Protein AF-Q7NR46-F1 (afdb_monomer_lite)

Organism: Chromobacterium violaceum (strain ATCC 12472 / DSM 30191 / JCM 1249 / CCUG 213 / NBRC 12614 / NCIMB 9131 / NCTC 9757 / MK) (NCBI:txid243365)

Radius of gyration: 16.64 Å; chains: 1; bounding box: 42×39×48 Å

Sequence (182 aa):
MNKPMTATYSPDDDRMRIYARGTLSGPLCAMLEHQGFQLLPEAMVFVSSTGWSLRQEALLLQLCGTIEDDAVWHGDLYLPYIGHMPYRDLPPGTGPWYDPRYWQVRAATLAGRQHPEEKVLQPLRLARIPLLRRQIASLPAGLEDEETGPPRGWSNQRLTLYRLKLQLSYCLRFQQEARQAA

pLDDT: mean 82.22, std 12.64, range [40.06, 96.5]

Secondary structure (DSSP, 8-state):
---SEEEEE-TTT--EEEEESSPPPHHHHHHHHHTTEEEETTTTEEEESSS--HHHHHHHHHHHS-EEEHHHHTTS---TTTTT--TTTSPTT--GGGSHHHHHHHHHHHTT---TTHHHHHHHHHHHHHHHHHHHHHSPTT----TT---TT--HHHHHHHHHHHHHHHHHHHHHHHHH--

Foldseek 3Di:
DPQQKAWEAELLQQKIKIDGPDDDDPVVVVVLVVVQWDQPPVRRMTMRVDGDALSVLQVNCVRRVAYYHPCVVVVVFDQVCVVPDPVVVPPRSDYPLQDLVSLVSVLVRVPPDPRVCCVVRLVSLQVCLVVLVVVLVPQDPPLDDDPPTDDPPDDSSNSVNSSSVSSNVSSVVSVVSVVVVD

Structure (mmCIF, N/CA/C/O backbone):
data_AF-Q7NR46-F1
#
_entry.id   AF-Q7NR46-F1
#
loop_
_atom_site.group_PDB
_atom_site.id
_atom_site.type_symbol
_atom_site.label_atom_id
_atom_site.label_alt_id
_atom_site.label_comp_id
_atom_site.label_asym_id
_atom_site.label_entity_id
_atom_site.label_seq_id
_atom_site.pdbx_PDB_ins_code
_atom_site.Cartn_x
_atom_site.Cartn_y
_atom_site.Cartn_z
_atom_site.occupancy
_atom_site.B_iso_or_equiv
_atom_site.auth_seq_id
_atom_site.auth_comp_id
_atom_site.auth_asym_id
_atom_site.auth_atom_id
_atom_site.pdbx_PDB_model_num
ATOM 1 N N . MET A 1 1 ? -24.886 -0.841 5.086 1.00 40.06 1 MET A N 1
ATOM 2 C CA . MET A 1 1 ? -24.295 -0.595 6.422 1.00 40.06 1 MET A CA 1
ATOM 3 C C . MET A 1 1 ? -23.306 0.553 6.284 1.00 40.06 1 MET A C 1
ATOM 5 O O . MET A 1 1 ? -22.389 0.424 5.486 1.00 40.06 1 MET A O 1
ATOM 9 N N . ASN A 1 2 ? -23.502 1.678 6.977 1.00 52.47 2 ASN A N 1
ATOM 10 C CA . ASN A 1 2 ? -22.496 2.747 7.016 1.00 52.47 2 ASN A CA 1
ATOM 11 C C . ASN A 1 2 ? -21.316 2.255 7.866 1.00 52.47 2 ASN A C 1
ATOM 13 O O . ASN A 1 2 ? -21.484 2.075 9.070 1.00 52.47 2 ASN A O 1
ATOM 17 N N . LYS A 1 3 ? -20.151 2.000 7.258 1.00 62.06 3 LYS A N 1
ATOM 18 C CA . LYS A 1 3 ? -18.943 1.655 8.019 1.00 62.06 3 LYS A CA 1
ATOM 19 C C . LYS A 1 3 ? -18.482 2.890 8.820 1.00 62.06 3 LYS A C 1
ATOM 21 O O . LYS A 1 3 ? -18.402 3.972 8.236 1.00 62.06 3 LYS A O 1
ATOM 26 N N . PRO A 1 4 ? -18.202 2.765 10.132 1.00 81.62 4 PRO A N 1
ATOM 27 C CA . PRO A 1 4 ? -17.771 3.891 10.971 1.00 81.62 4 PRO A CA 1
ATOM 28 C C . PRO A 1 4 ? -16.368 4.397 10.606 1.00 81.62 4 PRO A C 1
ATOM 30 O O . PRO A 1 4 ? -16.053 5.567 10.816 1.00 81.62 4 PRO A O 1
ATOM 33 N N . MET A 1 5 ? -15.544 3.524 10.023 1.00 89.38 5 MET A N 1
ATOM 34 C CA . MET A 1 5 ? -14.209 3.823 9.521 1.00 89.38 5 MET A CA 1
ATOM 35 C C . MET A 1 5 ? -14.024 3.194 8.145 1.00 89.38 5 MET A C 1
ATOM 37 O O . MET A 1 5 ? -14.600 2.144 7.854 1.00 89.38 5 MET A O 1
ATOM 41 N N . THR A 1 6 ? -13.223 3.840 7.308 1.00 90.69 6 THR A N 1
ATOM 42 C CA . THR A 1 6 ? -12.808 3.323 6.005 1.00 90.69 6 THR A CA 1
ATOM 43 C C . THR A 1 6 ? -11.293 3.335 5.935 1.00 90.69 6 THR A C 1
ATOM 45 O O . THR A 1 6 ? -10.673 4.355 6.222 1.00 90.69 6 THR A O 1
ATOM 48 N N . ALA A 1 7 ? -10.706 2.203 5.568 1.00 92.00 7 ALA A N 1
ATOM 49 C CA . ALA A 1 7 ? -9.281 2.093 5.323 1.00 92.00 7 ALA A CA 1
ATOM 50 C C . ALA A 1 7 ? -9.008 2.155 3.820 1.00 92.00 7 ALA A C 1
ATOM 52 O O . ALA A 1 7 ? -9.684 1.473 3.046 1.00 92.00 7 ALA A O 1
ATOM 53 N N . THR A 1 8 ? -7.985 2.904 3.418 1.00 92.25 8 THR A N 1
ATOM 54 C CA . THR A 1 8 ? -7.491 2.923 2.038 1.00 92.25 8 THR A CA 1
ATOM 55 C C . THR A 1 8 ? -5.988 2.679 1.985 1.00 92.25 8 THR A C 1
ATOM 57 O O . THR A 1 8 ? -5.268 2.798 2.981 1.00 92.25 8 THR A O 1
ATOM 60 N N . TYR A 1 9 ? -5.501 2.323 0.805 1.00 92.25 9 TYR A N 1
ATOM 61 C CA . TYR A 1 9 ? -4.087 2.241 0.485 1.00 92.25 9 TYR A CA 1
ATOM 62 C C . TYR A 1 9 ? -3.838 2.914 -0.861 1.00 92.25 9 TYR A C 1
ATOM 64 O O . TYR A 1 9 ? -4.568 2.672 -1.824 1.00 92.25 9 TYR A O 1
ATOM 72 N N . SER A 1 10 ? -2.792 3.739 -0.932 1.00 90.12 10 SER A N 1
ATOM 73 C CA . SER A 1 10 ? -2.361 4.370 -2.177 1.00 90.12 10 SER A CA 1
ATOM 74 C C . SER A 1 10 ? -1.088 3.702 -2.706 1.00 90.12 10 SER A C 1
ATOM 76 O O . SER A 1 10 ? -0.016 3.804 -2.100 1.00 90.12 10 SER A O 1
ATOM 78 N N . PRO A 1 11 ? -1.164 3.031 -3.869 1.00 89.19 11 PRO A N 1
ATOM 79 C CA . PRO A 1 11 ? 0.005 2.476 -4.537 1.00 89.19 11 PRO A CA 1
ATOM 80 C C . PRO A 1 11 ? 1.066 3.486 -4.929 1.00 89.19 11 PRO A C 1
ATOM 82 O O . PRO A 1 11 ? 2.216 3.084 -5.106 1.00 89.19 11 PRO A O 1
ATOM 85 N N . ASP A 1 12 ? 0.687 4.752 -5.096 1.00 86.75 12 ASP A N 1
ATOM 86 C CA . ASP A 1 12 ? 1.568 5.792 -5.608 1.00 86.75 12 ASP A CA 1
ATOM 87 C C . ASP A 1 12 ? 2.541 6.265 -4.519 1.00 86.75 12 ASP A C 1
ATOM 89 O O . ASP A 1 12 ? 3.754 6.268 -4.749 1.00 86.75 12 ASP A O 1
ATOM 93 N N . ASP A 1 13 ? 2.052 6.532 -3.305 1.00 87.00 13 ASP A N 1
ATOM 94 C CA . ASP A 1 13 ? 2.881 6.983 -2.176 1.00 87.00 13 ASP A CA 1
ATOM 95 C C . ASP A 1 13 ? 3.213 5.900 -1.136 1.00 87.00 13 ASP A C 1
ATOM 97 O O . ASP A 1 13 ? 3.970 6.154 -0.200 1.00 87.00 13 ASP A O 1
ATOM 101 N N . ASP A 1 14 ? 2.713 4.681 -1.341 1.00 91.25 14 ASP A N 1
ATOM 102 C CA . ASP A 1 14 ? 2.885 3.526 -0.460 1.00 91.25 14 ASP A CA 1
ATOM 103 C C . ASP A 1 14 ? 2.200 3.609 0.900 1.00 91.25 14 ASP A C 1
ATOM 105 O O . ASP A 1 14 ? 2.530 2.815 1.783 1.00 91.25 14 ASP A O 1
ATOM 109 N N . ARG A 1 15 ? 1.286 4.554 1.110 1.00 92.81 15 ARG A N 1
ATOM 110 C CA . ARG A 1 15 ? 0.724 4.800 2.438 1.00 92.81 15 ARG A CA 1
ATOM 111 C C . ARG A 1 15 ? -0.667 4.226 2.594 1.00 92.81 15 ARG A C 1
ATOM 113 O O . ARG A 1 15 ? -1.490 4.242 1.677 1.00 92.81 15 ARG A O 1
ATOM 120 N N . MET A 1 16 ? -0.925 3.746 3.804 1.00 94.25 16 MET A N 1
ATOM 121 C CA . MET A 1 16 ? -2.255 3.356 4.247 1.00 94.25 16 MET A CA 1
ATOM 122 C C . MET A 1 16 ? -2.906 4.496 5.018 1.00 94.25 16 MET A C 1
ATOM 124 O O . MET A 1 16 ? -2.225 5.233 5.734 1.00 94.25 16 MET A O 1
ATOM 128 N N . ARG A 1 17 ? -4.221 4.634 4.877 1.00 94.69 17 ARG A N 1
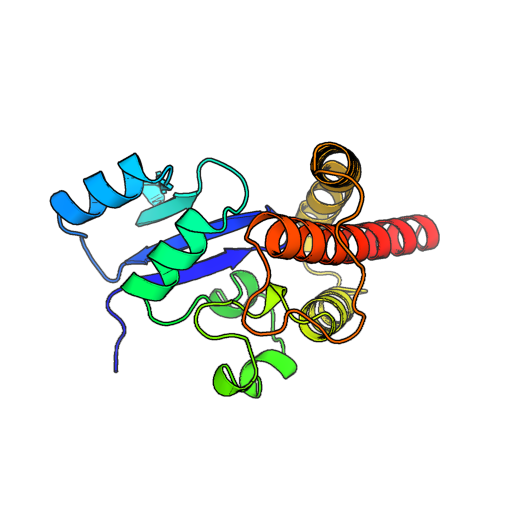ATOM 129 C CA . ARG A 1 17 ? -5.000 5.712 5.482 1.00 94.69 17 ARG A CA 1
ATOM 130 C C . ARG A 1 17 ? -6.237 5.159 6.171 1.00 94.69 17 ARG A C 1
ATOM 132 O O . ARG A 1 17 ? -6.776 4.140 5.746 1.00 94.69 17 ARG A O 1
ATOM 139 N N . ILE A 1 18 ? -6.688 5.839 7.220 1.00 94.19 18 ILE A N 1
ATOM 140 C CA . ILE A 1 18 ? -7.948 5.558 7.909 1.00 94.19 18 ILE A CA 1
ATOM 141 C C . ILE A 1 18 ? -8.758 6.841 7.992 1.00 94.19 18 ILE A C 1
ATOM 143 O O . ILE A 1 18 ? -8.363 7.799 8.660 1.00 94.19 18 ILE A O 1
ATOM 147 N N . TYR A 1 19 ? -9.917 6.812 7.351 1.00 91.38 19 TYR A N 1
ATOM 148 C CA . TYR A 1 19 ? -10.932 7.848 7.397 1.00 91.38 19 TYR A CA 1
ATOM 149 C C . TYR A 1 19 ? -11.997 7.465 8.418 1.00 91.38 19 TYR A C 1
ATOM 151 O O . TYR A 1 19 ? -12.552 6.366 8.365 1.00 91.38 19 TYR A O 1
ATOM 159 N N . ALA A 1 20 ? -12.307 8.372 9.338 1.00 85.44 20 ALA A N 1
ATOM 160 C CA . ALA A 1 20 ? -13.343 8.178 10.343 1.00 85.44 20 ALA A CA 1
ATOM 161 C C . ALA A 1 20 ? -14.574 9.027 10.020 1.00 85.44 20 ALA A C 1
ATOM 163 O O . ALA A 1 20 ? -14.460 10.212 9.706 1.00 85.44 20 ALA A O 1
ATOM 164 N N . ARG A 1 21 ? -15.775 8.451 10.142 1.00 77.44 21 ARG A N 1
ATOM 165 C CA . ARG A 1 21 ? -17.010 9.244 10.143 1.00 77.44 21 ARG A CA 1
ATOM 166 C C . ARG A 1 21 ? -17.248 9.781 11.552 1.00 77.44 21 ARG A C 1
ATOM 168 O O . ARG A 1 21 ? -17.961 9.170 12.342 1.00 77.44 21 ARG A O 1
ATOM 175 N N . GLY A 1 22 ? -16.631 10.922 11.848 1.00 77.62 22 GLY A N 1
ATOM 176 C CA . GLY A 1 22 ? -16.707 11.597 13.145 1.00 77.62 22 GLY A CA 1
ATOM 177 C C . GLY A 1 22 ? -15.463 11.391 14.012 1.00 77.62 22 GLY A C 1
ATOM 178 O O . GLY A 1 22 ? -14.435 10.897 13.555 1.00 77.62 22 GLY A O 1
ATOM 179 N N . THR A 1 23 ? -15.549 11.812 15.272 1.00 81.06 23 THR A N 1
ATOM 180 C CA . THR A 1 23 ? -14.426 11.771 16.215 1.00 81.06 23 THR A CA 1
ATOM 181 C C . THR A 1 23 ? -14.137 10.338 16.663 1.00 81.06 23 THR A C 1
ATOM 183 O O . THR A 1 23 ? -15.011 9.662 17.206 1.00 81.06 23 THR A O 1
ATOM 186 N N . LEU A 1 24 ? -12.898 9.880 16.467 1.00 84.06 24 LEU 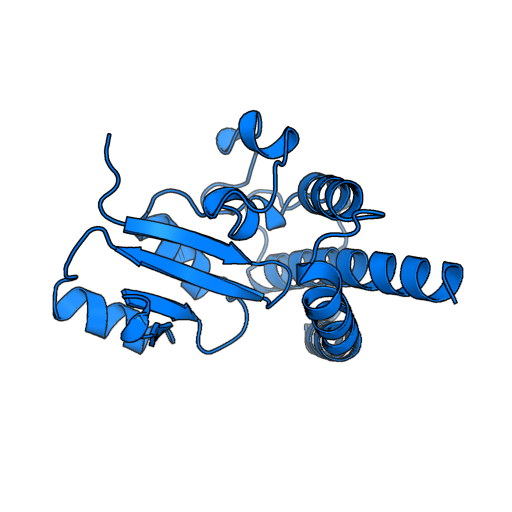A N 1
ATOM 187 C CA . LEU A 1 24 ? -12.429 8.616 17.033 1.00 84.06 24 LEU A CA 1
ATOM 188 C C . LEU A 1 24 ? -12.227 8.741 18.546 1.00 84.06 24 LEU A C 1
ATOM 190 O O . LEU A 1 24 ? -11.896 9.808 19.064 1.00 84.06 24 LEU A O 1
ATOM 194 N N . SER A 1 25 ? -12.413 7.636 19.267 1.00 88.62 25 SER A N 1
ATOM 195 C CA . SER A 1 25 ? -12.153 7.611 20.705 1.00 88.62 25 SER A CA 1
ATOM 196 C C . SER A 1 25 ? -10.655 7.777 20.989 1.00 88.62 25 SER A C 1
ATOM 198 O O . SER A 1 25 ? -9.813 7.272 20.247 1.00 88.62 25 SER A O 1
ATOM 200 N N . GLY A 1 26 ? -10.313 8.435 22.102 1.00 90.25 26 GLY A N 1
ATOM 201 C CA . GLY A 1 26 ? -8.919 8.601 22.537 1.00 90.25 26 GLY A CA 1
ATOM 202 C C . GLY A 1 26 ? -8.110 7.290 22.566 1.00 90.25 26 GLY A C 1
ATOM 203 O O . GLY A 1 26 ? -7.002 7.270 22.030 1.00 90.25 26 GLY A O 1
ATOM 204 N N . PRO A 1 27 ? -8.654 6.171 23.094 1.00 93.56 27 PRO A N 1
ATOM 205 C CA . PRO A 1 27 ? -7.977 4.873 23.051 1.00 93.56 27 PRO A CA 1
ATOM 206 C C . PRO A 1 27 ? -7.674 4.365 21.635 1.00 93.56 27 PRO A C 1
ATOM 208 O O . PRO A 1 27 ? -6.619 3.776 21.406 1.00 93.56 27 PRO A O 1
ATOM 211 N N . LEU A 1 28 ? -8.575 4.597 20.675 1.00 91.38 28 LEU A N 1
ATOM 212 C CA . LEU A 1 28 ? -8.365 4.200 19.286 1.00 91.38 28 LEU A CA 1
ATOM 213 C C . LEU A 1 28 ? -7.288 5.068 18.623 1.00 91.38 28 LEU A C 1
ATOM 215 O O . LEU A 1 28 ? -6.403 4.519 17.973 1.00 91.38 28 LEU A O 1
ATOM 219 N N . CYS A 1 29 ? -7.296 6.386 18.847 1.00 92.06 29 CYS A N 1
ATOM 220 C CA . CYS A 1 29 ? -6.234 7.280 18.369 1.00 92.06 29 CYS A CA 1
ATOM 221 C C . CYS A 1 29 ? -4.855 6.851 18.892 1.00 92.06 29 CYS A C 1
ATOM 223 O O . CYS A 1 29 ? -3.938 6.650 18.100 1.00 92.06 29 CYS A O 1
ATOM 225 N N . ALA A 1 30 ? -4.732 6.609 20.202 1.00 93.88 30 ALA A N 1
ATOM 226 C CA . ALA A 1 30 ? -3.477 6.171 20.816 1.00 93.88 30 ALA A CA 1
ATOM 227 C C . ALA A 1 30 ? -2.989 4.823 20.256 1.00 93.88 30 ALA A C 1
ATOM 229 O O . ALA A 1 30 ? -1.793 4.625 20.040 1.00 93.88 30 ALA A O 1
ATOM 230 N N . MET A 1 31 ? -3.910 3.891 19.976 1.00 94.44 31 MET A N 1
ATOM 231 C CA . MET A 1 31 ? -3.562 2.628 19.323 1.00 94.44 31 MET A CA 1
ATOM 232 C C . MET A 1 31 ? -3.017 2.858 17.909 1.00 94.44 31 MET A C 1
ATOM 234 O O . MET A 1 31 ? -2.018 2.241 17.548 1.00 94.44 31 MET A O 1
ATOM 238 N N . LEU A 1 32 ? -3.655 3.717 17.110 1.00 94.31 32 LEU A N 1
ATOM 239 C CA . LEU A 1 32 ? -3.202 4.028 15.753 1.00 94.31 32 LEU A CA 1
ATOM 240 C C . LEU A 1 32 ? -1.812 4.673 15.767 1.00 94.31 32 LEU A C 1
ATOM 242 O O . LEU A 1 32 ? -0.923 4.230 15.039 1.00 94.31 32 LEU A O 1
ATOM 246 N N . GLU A 1 33 ? -1.588 5.636 16.656 1.00 94.06 33 GLU A N 1
ATOM 247 C CA . GLU A 1 33 ? -0.289 6.292 16.840 1.00 94.06 33 GLU A CA 1
ATOM 248 C C . GLU A 1 33 ? 0.811 5.302 17.228 1.00 94.06 33 GLU A C 1
ATOM 250 O O . GLU A 1 33 ? 1.866 5.252 16.593 1.00 94.06 33 GLU A O 1
ATOM 255 N N . HIS A 1 34 ? 0.538 4.422 18.192 1.00 94.69 34 HIS A N 1
ATOM 256 C CA . HIS A 1 34 ? 1.472 3.368 18.594 1.00 94.69 34 HIS A CA 1
ATOM 257 C C . HIS A 1 34 ? 1.793 2.378 17.454 1.00 94.69 34 HIS A C 1
ATOM 259 O O . HIS A 1 34 ? 2.824 1.706 17.461 1.00 94.69 34 HIS A O 1
ATOM 265 N N . GLN A 1 35 ? 0.914 2.266 16.458 1.00 94.31 35 GLN A N 1
ATOM 266 C CA . GLN A 1 35 ? 1.098 1.419 15.275 1.00 94.31 35 GLN A CA 1
ATOM 267 C C . GLN A 1 35 ? 1.764 2.176 14.114 1.00 94.31 35 GLN A C 1
ATOM 269 O O . GLN A 1 35 ? 1.854 1.652 13.001 1.00 94.31 35 GLN A O 1
ATOM 274 N N . GLY A 1 36 ? 2.263 3.389 14.366 1.00 94.94 36 GLY A N 1
ATOM 275 C CA . GLY A 1 36 ? 2.973 4.202 13.386 1.00 94.94 36 GLY A CA 1
ATOM 276 C C . GLY A 1 36 ? 2.048 4.891 12.390 1.00 94.94 36 GLY A C 1
ATOM 277 O O . GLY A 1 36 ? 2.445 5.092 11.243 1.00 94.94 36 GLY A O 1
ATOM 278 N N . PHE A 1 37 ? 0.814 5.203 12.792 1.00 95.56 37 PHE A N 1
ATOM 279 C CA . PHE A 1 37 ? -0.031 6.147 12.070 1.00 95.56 37 PHE A CA 1
ATOM 280 C C . PHE A 1 37 ? 0.110 7.546 12.667 1.00 95.56 37 PHE A C 1
ATOM 282 O O . PHE A 1 37 ? 0.219 7.718 13.873 1.00 95.56 37 PHE A O 1
ATOM 289 N N . GLN A 1 38 ? 0.053 8.556 11.815 1.00 94.62 38 GLN A N 1
ATOM 290 C CA . GLN A 1 38 ? 0.038 9.957 12.194 1.00 94.62 38 GLN A CA 1
ATOM 291 C C . GLN A 1 38 ? -1.312 10.559 11.819 1.00 94.62 38 GLN A C 1
ATOM 293 O O . GLN A 1 38 ? -1.770 10.395 10.687 1.00 94.62 38 GLN A O 1
ATOM 298 N N . LEU A 1 39 ? -1.934 11.271 12.757 1.00 91.81 39 LEU A N 1
ATOM 299 C CA . LEU A 1 39 ? -3.107 12.084 12.466 1.00 91.81 39 LEU A CA 1
ATOM 300 C C . LEU A 1 39 ? -2.696 13.288 11.610 1.00 91.81 39 LEU A C 1
ATOM 302 O O . LEU A 1 39 ? -1.775 14.019 11.971 1.00 91.81 39 LEU A O 1
ATOM 306 N N . LEU A 1 40 ? -3.408 13.501 10.508 1.00 90.38 40 LEU A N 1
ATOM 307 C CA . LEU A 1 40 ? -3.436 14.756 9.764 1.00 90.38 40 LEU A CA 1
ATOM 308 C C . LEU A 1 40 ? -4.699 15.516 10.193 1.00 90.38 40 LEU A C 1
ATOM 310 O O . LEU A 1 40 ? -5.789 15.166 9.726 1.00 90.38 40 LEU A O 1
ATOM 314 N N . PRO A 1 41 ? -4.596 16.493 11.116 1.00 82.88 41 PRO A N 1
ATOM 315 C CA . PRO A 1 41 ? -5.762 17.128 11.728 1.00 82.88 41 PRO A CA 1
ATOM 316 C C . PRO A 1 41 ? -6.658 17.842 10.716 1.00 82.88 41 PRO A C 1
ATOM 318 O O . PRO A 1 41 ? -7.877 17.802 10.839 1.00 82.88 41 PRO A O 1
ATOM 321 N N . GLU A 1 42 ? -6.068 18.449 9.687 1.00 82.88 42 GLU A N 1
ATOM 322 C CA . GLU A 1 42 ? -6.783 19.229 8.674 1.00 82.88 42 GLU A CA 1
ATOM 323 C C . GLU A 1 42 ? -7.701 18.353 7.816 1.00 82.88 42 GLU A C 1
ATOM 325 O O . GLU A 1 42 ? -8.761 18.794 7.379 1.00 82.88 42 GLU A O 1
ATOM 330 N N . ALA A 1 43 ? -7.298 17.101 7.592 1.00 81.25 43 ALA A N 1
ATOM 331 C CA . ALA A 1 43 ? -8.030 16.126 6.791 1.00 81.25 43 ALA A CA 1
ATOM 332 C C . ALA A 1 43 ? -8.752 15.069 7.645 1.00 81.25 43 ALA A C 1
ATOM 334 O O . ALA A 1 43 ? -9.436 14.206 7.096 1.00 81.25 43 ALA A O 1
ATOM 335 N N . MET A 1 44 ? -8.603 15.124 8.976 1.00 84.25 44 MET A N 1
ATOM 336 C CA . MET A 1 44 ? -9.169 14.163 9.931 1.00 84.25 44 MET A CA 1
ATOM 337 C C . MET A 1 44 ? -8.900 12.700 9.539 1.00 84.25 44 MET A C 1
ATOM 339 O O . MET A 1 44 ? -9.765 11.828 9.651 1.00 84.25 44 MET A O 1
ATOM 343 N N . VAL A 1 45 ? -7.681 12.435 9.067 1.00 91.44 45 VAL A N 1
ATOM 344 C CA . VAL A 1 45 ? -7.252 11.130 8.550 1.00 91.44 45 VAL A CA 1
ATOM 345 C C . VAL A 1 45 ? -5.994 10.672 9.272 1.00 91.44 45 VAL A C 1
ATOM 347 O O . VAL A 1 45 ? -5.066 11.450 9.487 1.00 91.44 45 VAL A O 1
ATOM 350 N N . PHE A 1 46 ? -5.946 9.395 9.637 1.00 95.12 46 PHE A N 1
ATOM 351 C CA . PHE A 1 46 ? -4.714 8.766 10.106 1.00 95.12 46 PHE A CA 1
ATOM 352 C C . PHE A 1 46 ? -3.973 8.180 8.916 1.00 95.12 46 PHE A C 1
ATOM 354 O O . PHE A 1 46 ? -4.557 7.423 8.149 1.00 95.12 46 PHE A O 1
ATOM 361 N N . VAL A 1 47 ? -2.692 8.497 8.771 1.00 95.38 47 VAL A N 1
ATOM 362 C CA . VAL A 1 47 ? -1.856 8.045 7.653 1.00 95.38 47 VAL A CA 1
ATOM 363 C C . VAL A 1 47 ? -0.648 7.305 8.195 1.00 95.38 47 VAL A C 1
ATOM 365 O O . VAL A 1 47 ? -0.047 7.750 9.167 1.00 95.38 47 VAL A O 1
ATOM 368 N N . SER A 1 48 ? -0.265 6.185 7.585 1.00 96.06 48 SER A N 1
ATOM 369 C CA . SER A 1 48 ? 0.964 5.493 7.970 1.00 96.06 48 SER A CA 1
ATOM 370 C C . SER A 1 48 ? 2.166 6.441 7.835 1.00 96.06 48 SER A C 1
ATOM 372 O O . SER A 1 48 ? 2.395 7.041 6.782 1.00 96.06 48 SER A O 1
ATOM 374 N N . SER A 1 49 ? 2.939 6.598 8.911 1.00 90.06 49 SER A N 1
ATOM 375 C CA . SER A 1 49 ? 4.127 7.463 8.940 1.00 90.06 49 SER A CA 1
ATOM 376 C C . SER A 1 49 ? 5.231 6.944 8.020 1.00 90.06 49 SER A C 1
ATOM 378 O O . SER A 1 49 ? 6.030 7.713 7.487 1.00 90.06 49 SER A O 1
ATOM 380 N N . THR A 1 50 ? 5.260 5.629 7.812 1.00 86.88 50 THR A N 1
ATOM 381 C CA . THR A 1 50 ? 6.131 4.950 6.854 1.00 86.88 50 THR A CA 1
ATOM 382 C C . THR A 1 50 ? 5.325 4.423 5.672 1.00 86.88 50 THR A C 1
ATOM 384 O O . THR A 1 50 ? 4.091 4.462 5.670 1.00 86.88 50 THR A O 1
ATOM 387 N N . GLY A 1 51 ? 6.032 3.897 4.668 1.00 86.62 51 GLY A N 1
ATOM 388 C CA . GLY A 1 51 ? 5.405 3.042 3.666 1.00 86.62 51 GLY A CA 1
ATOM 389 C C . GLY A 1 51 ? 4.710 1.842 4.314 1.00 86.62 51 GLY A C 1
ATOM 390 O O . GLY A 1 51 ? 4.810 1.607 5.524 1.00 86.62 51 GLY A O 1
ATOM 391 N N . TRP A 1 52 ? 3.996 1.096 3.491 1.00 89.62 52 TRP A N 1
ATOM 392 C CA . TRP A 1 52 ? 3.142 -0.002 3.910 1.00 89.62 52 TRP A CA 1
ATOM 393 C C . TRP A 1 52 ? 3.880 -1.037 4.762 1.00 89.62 52 TRP A C 1
ATOM 395 O O . TRP A 1 52 ? 5.057 -1.340 4.551 1.00 89.62 52 TRP A O 1
ATOM 405 N N . SER A 1 53 ? 3.153 -1.635 5.704 1.00 88.12 53 SER A N 1
ATOM 406 C CA . SER A 1 53 ? 3.630 -2.773 6.477 1.00 88.12 53 SER A CA 1
ATOM 407 C C . SER A 1 53 ? 2.521 -3.793 6.695 1.00 88.12 53 SER A C 1
ATOM 409 O O . SER A 1 53 ? 1.363 -3.443 6.917 1.00 88.12 53 SER A O 1
ATOM 411 N N . LEU A 1 54 ? 2.898 -5.069 6.719 1.00 86.75 54 LEU A N 1
ATOM 412 C CA . LEU A 1 54 ? 1.967 -6.176 6.936 1.00 86.75 54 LEU A CA 1
ATOM 413 C C . LEU A 1 54 ? 1.246 -6.080 8.294 1.00 86.75 54 LEU A C 1
ATOM 415 O O . LEU A 1 54 ? 0.078 -6.432 8.419 1.00 86.75 54 LEU A O 1
ATOM 419 N N . ARG A 1 55 ? 1.923 -5.537 9.316 1.00 88.06 55 ARG A N 1
ATOM 420 C CA . ARG A 1 55 ? 1.339 -5.293 10.644 1.00 88.06 55 ARG A CA 1
ATOM 421 C C . ARG A 1 55 ? 0.226 -4.246 10.598 1.00 88.06 55 ARG A C 1
ATOM 423 O O . ARG A 1 55 ? -0.824 -4.451 11.201 1.00 88.06 55 ARG A O 1
ATOM 430 N N . GLN A 1 56 ? 0.460 -3.133 9.906 1.00 91.75 56 GLN A N 1
ATOM 431 C CA . GLN A 1 56 ? -0.548 -2.087 9.750 1.00 91.75 56 GLN A CA 1
ATOM 432 C C . GLN A 1 56 ? -1.707 -2.579 8.880 1.00 91.75 56 GLN A C 1
ATOM 434 O O . GLN A 1 56 ? -2.853 -2.359 9.248 1.00 91.75 56 GLN A O 1
ATOM 439 N N . GLU A 1 57 ? -1.440 -3.313 7.796 1.00 90.06 57 GLU A N 1
ATOM 440 C CA . GLU A 1 57 ? -2.491 -3.906 6.963 1.00 90.06 57 GLU A CA 1
ATOM 441 C C . GLU A 1 57 ? -3.411 -4.823 7.782 1.00 90.06 57 GLU A C 1
ATOM 443 O O . GLU A 1 57 ? -4.631 -4.657 7.756 1.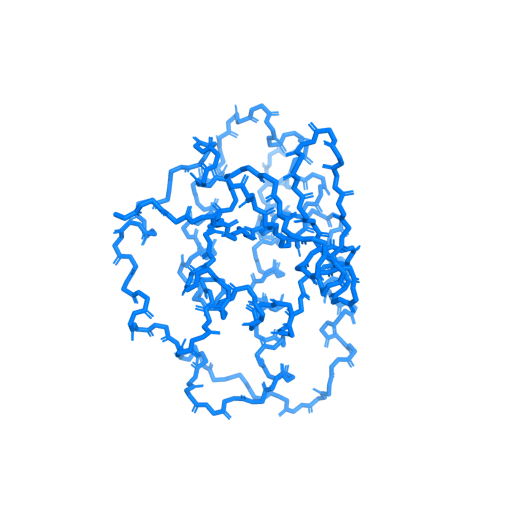00 90.06 57 GLU A O 1
ATOM 448 N N . ALA A 1 58 ? -2.834 -5.738 8.568 1.00 88.12 58 ALA A N 1
ATOM 449 C CA . ALA A 1 58 ? -3.595 -6.638 9.431 1.00 88.12 58 ALA A CA 1
ATOM 450 C C . ALA A 1 58 ? -4.485 -5.872 10.425 1.00 88.12 58 ALA A C 1
ATOM 452 O O . ALA A 1 58 ? -5.653 -6.218 10.604 1.00 88.12 58 ALA A O 1
ATOM 453 N N . LEU A 1 59 ? -3.963 -4.796 11.026 1.00 90.69 59 LEU A N 1
ATOM 454 C CA . LEU A 1 59 ? -4.739 -3.921 11.904 1.00 90.69 59 LEU A CA 1
ATOM 455 C C . LEU A 1 59 ? -5.913 -3.267 11.162 1.00 90.69 59 LEU A C 1
ATOM 457 O O . LEU A 1 59 ? -7.032 -3.262 11.672 1.00 90.69 59 LEU A O 1
ATOM 461 N N . LEU A 1 60 ? -5.683 -2.720 9.966 1.00 90.81 60 LEU A N 1
ATOM 462 C CA . LEU A 1 60 ? -6.739 -2.057 9.197 1.00 90.81 60 LEU A CA 1
ATOM 463 C C . LEU A 1 60 ? -7.832 -3.027 8.772 1.00 90.81 60 LEU A C 1
ATOM 465 O O . LEU A 1 60 ? -9.011 -2.689 8.844 1.00 90.81 60 LEU A O 1
ATOM 469 N N . LEU A 1 61 ? -7.458 -4.243 8.386 1.00 87.06 61 LEU A N 1
ATOM 470 C CA . LEU A 1 61 ? -8.412 -5.296 8.060 1.00 87.06 61 LEU A CA 1
ATOM 471 C C . LEU A 1 61 ? -9.213 -5.732 9.285 1.00 87.06 61 LEU A C 1
ATOM 473 O O . LEU A 1 61 ? -10.422 -5.912 9.175 1.00 87.06 61 LEU A O 1
ATOM 477 N N . GLN A 1 62 ? -8.586 -5.822 10.460 1.00 88.00 62 GLN A N 1
ATOM 478 C CA . GLN A 1 62 ? -9.304 -6.087 11.706 1.00 88.00 62 GLN A CA 1
ATOM 479 C C . GLN A 1 62 ? -10.314 -4.972 12.036 1.00 88.00 62 GLN A C 1
ATOM 481 O O . GLN A 1 62 ? -11.418 -5.264 12.490 1.00 88.00 62 GLN A O 1
ATOM 486 N N . LEU A 1 63 ? -9.954 -3.704 11.810 1.00 89.12 63 LEU A N 1
ATOM 487 C CA . LEU A 1 63 ? -10.802 -2.553 12.143 1.00 89.12 63 LEU A CA 1
ATOM 488 C C . LEU A 1 63 ? -11.910 -2.280 11.115 1.00 89.12 63 LEU A C 1
ATOM 490 O O . LEU A 1 63 ? -13.015 -1.894 11.495 1.00 89.12 63 LEU A O 1
ATOM 494 N N . CYS A 1 64 ? -11.620 -2.442 9.824 1.00 87.69 64 CYS A N 1
ATOM 495 C CA . CYS A 1 64 ? -12.481 -1.989 8.723 1.00 87.69 64 CYS A CA 1
ATOM 496 C C . CYS A 1 64 ? -13.053 -3.139 7.876 1.00 87.69 64 CYS A C 1
ATOM 498 O O . CYS A 1 64 ? -13.934 -2.916 7.038 1.00 87.69 64 CYS A O 1
ATOM 500 N N . GLY A 1 65 ? -12.548 -4.364 8.053 1.00 84.06 65 GLY A N 1
ATOM 501 C CA . GLY A 1 65 ? -12.909 -5.563 7.289 1.00 84.06 65 GLY A CA 1
ATOM 502 C C . GLY A 1 65 ? -12.340 -5.604 5.868 1.00 84.06 65 GLY A C 1
ATOM 503 O O . GLY A 1 65 ? -12.088 -6.679 5.334 1.00 84.06 65 GLY A O 1
ATOM 504 N N . THR A 1 66 ? -12.119 -4.444 5.255 1.00 84.94 66 THR A N 1
ATOM 505 C CA . THR A 1 66 ? -11.531 -4.282 3.924 1.00 84.94 66 THR A CA 1
ATOM 506 C C . THR A 1 66 ? -10.626 -3.061 3.911 1.00 84.94 66 THR A C 1
ATOM 508 O O . THR A 1 66 ? -10.803 -2.141 4.711 1.00 84.94 66 THR A O 1
ATOM 511 N N . ILE A 1 67 ? -9.699 -3.037 2.959 1.00 87.94 67 ILE A N 1
ATOM 512 C CA . ILE A 1 67 ? -8.951 -1.836 2.606 1.00 87.94 67 ILE A CA 1
ATOM 513 C C . ILE A 1 67 ? -9.173 -1.578 1.113 1.00 87.94 67 ILE A C 1
ATOM 515 O O . ILE A 1 67 ? -9.109 -2.504 0.298 1.00 87.94 67 ILE A O 1
ATOM 519 N N . GLU A 1 68 ? -9.493 -0.336 0.778 1.00 86.62 68 GLU A N 1
ATOM 520 C CA . GLU A 1 68 ? -9.854 0.103 -0.571 1.00 86.62 68 GLU A CA 1
ATOM 521 C C . GLU A 1 68 ? -8.660 0.780 -1.270 1.00 86.62 68 GLU A C 1
ATOM 523 O O . GLU A 1 68 ? -7.682 1.164 -0.625 1.00 86.62 68 GLU A O 1
ATOM 528 N N . ASP A 1 69 ? -8.701 0.903 -2.599 1.00 88.75 69 ASP A N 1
ATOM 529 C CA . ASP A 1 69 ? -7.734 1.741 -3.323 1.00 88.75 69 ASP A CA 1
ATOM 530 C C . ASP A 1 69 ? -8.081 3.210 -3.072 1.00 88.75 69 ASP A C 1
ATOM 532 O O . ASP A 1 69 ? -9.224 3.617 -3.280 1.00 88.75 69 ASP A O 1
ATOM 536 N N . ASP A 1 70 ? -7.101 3.992 -2.623 1.00 88.81 70 ASP A N 1
ATOM 537 C CA . ASP A 1 70 ? -7.300 5.391 -2.242 1.00 88.81 70 ASP A CA 1
ATOM 538 C C . ASP A 1 70 ? -7.867 6.234 -3.393 1.00 88.81 70 ASP A C 1
ATOM 540 O O . ASP A 1 70 ? -8.864 6.927 -3.214 1.00 88.81 70 ASP A O 1
ATOM 544 N N . ALA A 1 71 ? -7.320 6.096 -4.604 1.00 83.19 71 ALA A N 1
ATOM 545 C CA . ALA A 1 71 ? -7.770 6.870 -5.761 1.00 83.19 71 ALA A CA 1
ATOM 546 C C . ALA A 1 71 ? -9.182 6.462 -6.212 1.00 83.19 71 ALA A C 1
ATOM 548 O O . ALA A 1 71 ? -9.936 7.277 -6.736 1.00 83.19 71 ALA A O 1
ATOM 549 N N . VAL A 1 72 ? -9.565 5.198 -6.004 1.00 80.56 72 VAL A N 1
ATOM 550 C CA . VAL A 1 72 ? -10.940 4.751 -6.275 1.00 80.56 72 VAL A CA 1
ATOM 551 C C . VAL A 1 72 ? -11.908 5.288 -5.233 1.00 80.56 72 VAL A C 1
ATOM 553 O O . VAL A 1 72 ? -13.007 5.711 -5.586 1.00 80.56 72 VAL A O 1
ATOM 556 N N . TRP A 1 73 ? -11.501 5.300 -3.964 1.00 81.88 73 TRP A N 1
ATOM 557 C CA . TRP A 1 73 ? -12.321 5.807 -2.869 1.00 81.88 73 TRP A CA 1
ATOM 558 C C . TRP A 1 73 ? -12.636 7.302 -3.013 1.00 81.88 73 TRP A C 1
ATOM 560 O O . TRP A 1 73 ? -13.784 7.703 -2.821 1.00 81.88 73 TRP A O 1
ATOM 570 N N . HIS A 1 74 ? -11.651 8.110 -3.416 1.00 81.25 74 HIS A N 1
ATOM 571 C CA . HIS A 1 74 ? -11.845 9.540 -3.705 1.00 81.25 74 HIS A CA 1
ATOM 572 C C . HIS A 1 74 ? -12.593 9.808 -5.021 1.00 81.25 74 HIS A C 1
ATOM 574 O O . HIS A 1 74 ? -13.061 10.919 -5.248 1.00 81.25 74 HIS A O 1
ATOM 580 N N . GLY A 1 75 ? -12.762 8.792 -5.875 1.00 78.75 75 GLY A N 1
ATOM 581 C CA . GLY A 1 75 ? -13.412 8.924 -7.181 1.00 78.75 75 GLY A CA 1
ATOM 582 C C . GLY A 1 75 ? -12.495 9.431 -8.301 1.00 78.75 75 GLY A C 1
ATOM 583 O O . GLY A 1 75 ? -12.960 9.612 -9.426 1.00 78.75 75 GLY A O 1
ATOM 584 N N . ASP A 1 76 ? -11.199 9.595 -8.030 1.00 76.50 76 ASP A N 1
ATOM 585 C CA . ASP A 1 76 ? -10.178 10.015 -9.001 1.00 76.50 76 ASP A CA 1
ATOM 586 C C . ASP A 1 76 ? -9.894 8.922 -10.043 1.00 76.50 76 ASP A C 1
ATOM 588 O O . ASP A 1 76 ? -9.455 9.174 -11.173 1.00 76.50 76 ASP A O 1
ATOM 592 N N . LEU A 1 77 ? -10.168 7.668 -9.675 1.00 76.75 77 LEU A N 1
ATOM 593 C CA . LEU A 1 77 ? -9.921 6.507 -10.509 1.00 76.75 77 LEU A CA 1
ATOM 594 C C . LEU A 1 77 ? -11.115 5.557 -10.522 1.00 76.75 77 LEU A C 1
ATOM 596 O O . LEU A 1 77 ? -11.651 5.168 -9.493 1.00 76.75 77 LEU A O 1
ATOM 600 N N . TYR A 1 78 ? -11.488 5.096 -11.712 1.00 77.44 78 TYR A N 1
ATOM 601 C CA . TYR A 1 78 ? -12.436 3.999 -11.856 1.00 77.44 78 TYR A CA 1
ATOM 602 C C . TYR A 1 78 ? -11.687 2.739 -12.276 1.00 77.44 78 TYR A C 1
ATOM 604 O O . TYR A 1 78 ? -11.149 2.677 -13.380 1.00 77.44 78 TYR A O 1
ATOM 612 N N . LEU A 1 79 ? -11.663 1.735 -11.398 1.00 74.25 79 LEU A N 1
ATOM 613 C CA . LEU A 1 79 ? -11.064 0.432 -11.673 1.00 74.25 79 LEU A CA 1
ATOM 614 C C . LEU A 1 79 ? -12.180 -0.612 -11.839 1.00 74.25 79 LEU A C 1
ATOM 616 O O . LEU A 1 79 ? -12.619 -1.181 -10.837 1.00 74.25 79 LEU A O 1
ATOM 620 N N . PRO A 1 80 ? -12.633 -0.913 -13.077 1.00 63.56 80 PRO A N 1
ATOM 621 C CA . PRO A 1 80 ? -13.737 -1.855 -13.318 1.00 63.56 80 PRO A CA 1
ATOM 622 C C . PRO A 1 80 ? -13.460 -3.254 -12.749 1.00 63.56 80 PRO A C 1
ATOM 624 O O . PRO A 1 80 ? -14.376 -3.988 -12.394 1.00 63.56 80 PRO A O 1
ATOM 627 N N . TYR A 1 81 ? -12.180 -3.599 -12.601 1.00 63.16 81 TYR A N 1
ATOM 628 C CA . TYR A 1 81 ? -11.718 -4.851 -12.014 1.00 63.16 81 TYR A CA 1
ATOM 629 C C . TYR A 1 81 ? -11.936 -4.944 -10.490 1.00 63.16 81 TYR A C 1
ATOM 631 O O . TYR A 1 81 ? -12.144 -6.039 -9.979 1.00 63.16 81 TYR A O 1
ATOM 639 N N . ILE A 1 82 ? -11.949 -3.818 -9.760 1.00 61.59 82 ILE A N 1
ATOM 640 C CA . ILE A 1 82 ? -12.164 -3.810 -8.299 1.00 61.59 82 ILE A CA 1
ATOM 641 C C . ILE A 1 82 ? -13.636 -4.041 -7.951 1.00 61.59 82 ILE A C 1
ATOM 643 O O . ILE A 1 82 ? -13.928 -4.767 -7.005 1.00 61.59 82 ILE A O 1
ATOM 647 N N . GLY A 1 83 ? -14.568 -3.510 -8.752 1.00 54.38 83 GLY A N 1
ATOM 648 C CA . GLY A 1 83 ? -16.011 -3.690 -8.530 1.00 54.38 83 GLY A CA 1
ATOM 649 C C . GLY A 1 83 ? -16.486 -5.147 -8.613 1.00 54.38 83 GLY A C 1
ATOM 650 O O . GLY A 1 83 ? -17.526 -5.491 -8.057 1.00 54.38 83 GLY A O 1
ATOM 651 N N . HIS A 1 84 ? -15.703 -6.011 -9.263 1.00 52.25 84 HIS A N 1
ATOM 652 C CA . HIS A 1 84 ? -15.966 -7.443 -9.381 1.00 52.25 84 HIS A CA 1
ATOM 653 C C . HIS A 1 84 ? -14.949 -8.305 -8.643 1.00 52.25 84 HIS A C 1
ATOM 655 O O . HIS A 1 84 ? -15.036 -9.525 -8.757 1.00 52.25 84 HIS A O 1
ATOM 661 N N . MET A 1 85 ? -13.999 -7.713 -7.908 1.00 58.72 85 MET A N 1
ATOM 662 C CA . MET A 1 85 ? -12.960 -8.482 -7.238 1.00 58.72 85 MET A CA 1
ATOM 663 C C . MET A 1 85 ? -13.591 -9.241 -6.069 1.00 58.72 85 MET A C 1
ATOM 665 O O . MET A 1 85 ? -14.044 -8.639 -5.089 1.00 58.72 85 MET A O 1
ATOM 669 N N . PRO A 1 86 ? -13.659 -10.572 -6.142 1.00 52.84 86 PRO A N 1
ATOM 670 C CA . PRO A 1 86 ? -14.175 -11.338 -5.038 1.00 52.84 86 PRO A CA 1
ATOM 671 C C . PRO A 1 86 ? -13.060 -11.366 -3.985 1.00 52.84 86 PRO A C 1
ATOM 673 O O . PRO A 1 86 ? -12.142 -12.169 -4.083 1.00 52.84 86 PRO A O 1
ATOM 676 N N . TYR A 1 87 ? -13.127 -10.508 -2.957 1.00 56.09 87 TYR A N 1
ATOM 677 C CA . TYR A 1 87 ? -12.217 -10.561 -1.793 1.00 56.09 87 TYR A CA 1
ATOM 678 C C . TYR A 1 87 ? -12.095 -11.986 -1.200 1.00 56.09 87 TYR A C 1
ATOM 680 O O . TYR A 1 87 ? -11.119 -12.292 -0.527 1.00 56.09 87 TYR A O 1
ATOM 688 N N . ARG A 1 88 ? -13.069 -12.869 -1.480 1.00 50.97 88 ARG A N 1
ATOM 689 C CA . ARG A 1 88 ? -13.055 -14.309 -1.164 1.00 50.97 88 ARG A CA 1
ATOM 690 C C . ARG A 1 88 ? -11.961 -15.127 -1.878 1.00 50.97 88 ARG A C 1
ATOM 692 O O . ARG A 1 88 ? -11.613 -16.186 -1.364 1.00 50.97 88 ARG A O 1
ATOM 699 N N . ASP A 1 89 ? -11.457 -14.668 -3.026 1.00 54.03 89 ASP A N 1
ATOM 700 C CA . ASP A 1 89 ? -10.428 -15.357 -3.820 1.00 54.03 89 ASP A CA 1
ATOM 701 C C . ASP A 1 89 ? -9.016 -14.841 -3.475 1.00 54.03 89 ASP A C 1
ATOM 703 O O . ASP A 1 89 ? -8.020 -15.469 -3.831 1.00 54.03 89 ASP A O 1
ATOM 707 N N . LEU A 1 90 ? -8.920 -13.719 -2.748 1.00 59.09 90 LEU A N 1
ATOM 708 C CA . LEU A 1 90 ? -7.680 -13.280 -2.113 1.00 59.09 90 LEU A CA 1
ATOM 709 C C . LEU A 1 90 ? -7.437 -14.100 -0.835 1.00 59.09 90 LEU A C 1
ATOM 711 O O . LEU A 1 90 ? -8.394 -14.554 -0.195 1.00 59.09 90 LEU A O 1
ATOM 715 N N . PRO A 1 91 ? -6.175 -14.296 -0.410 1.00 56.47 91 PRO A N 1
ATOM 716 C CA . PRO A 1 91 ? -5.903 -14.865 0.900 1.00 56.47 91 PRO A CA 1
ATOM 717 C C . PRO A 1 91 ? -6.669 -14.108 1.993 1.00 56.47 91 PRO A C 1
ATOM 719 O O . PRO A 1 91 ? -6.729 -12.873 1.954 1.00 56.47 91 PRO A O 1
ATOM 722 N N . PRO A 1 92 ? -7.246 -14.814 2.983 1.00 54.09 92 PRO A N 1
ATOM 723 C CA . PRO A 1 92 ? -7.916 -14.162 4.098 1.00 54.09 92 PRO A CA 1
ATOM 724 C C . PRO A 1 92 ? -6.996 -13.124 4.740 1.00 54.09 92 PRO A C 1
ATOM 726 O O . PRO A 1 92 ? -5.868 -13.442 5.108 1.00 54.09 92 PRO A O 1
ATOM 729 N N . GLY A 1 93 ? -7.481 -11.890 4.866 1.00 59.12 93 GLY A N 1
ATOM 730 C CA . GLY A 1 93 ? -6.701 -10.815 5.466 1.00 59.12 93 GLY A CA 1
ATOM 731 C C . GLY A 1 93 ? -5.666 -10.171 4.534 1.00 59.12 93 GLY A C 1
ATOM 732 O O . GLY A 1 93 ? -4.647 -9.701 5.027 1.00 59.12 93 GLY A O 1
ATOM 733 N N . THR A 1 94 ? -5.910 -10.121 3.220 1.00 66.62 94 THR A N 1
ATOM 734 C CA . THR A 1 94 ? -5.040 -9.407 2.267 1.00 66.62 94 THR A CA 1
ATOM 735 C C . THR A 1 94 ? -5.818 -8.439 1.376 1.00 66.62 94 THR A C 1
ATOM 737 O O . THR A 1 94 ? -6.985 -8.675 1.051 1.00 66.62 94 THR A O 1
ATOM 740 N N . GLY A 1 95 ? -5.184 -7.323 1.003 1.00 74.19 95 GLY A N 1
ATOM 741 C CA . GLY A 1 95 ? -5.735 -6.361 0.046 1.00 74.19 95 GLY A CA 1
ATOM 742 C C . GLY A 1 95 ? -5.501 -6.722 -1.434 1.00 74.19 95 GLY A C 1
ATOM 743 O O . GLY A 1 95 ? -4.730 -7.628 -1.758 1.00 74.19 95 GLY A O 1
ATOM 744 N N . PRO A 1 96 ? -6.124 -5.981 -2.371 1.00 79.44 96 PRO A N 1
ATOM 745 C CA . PRO A 1 96 ? -6.032 -6.232 -3.816 1.00 79.44 96 PRO A CA 1
ATOM 746 C C . PRO A 1 96 ? -4.609 -6.119 -4.395 1.00 79.44 96 PRO A C 1
ATOM 748 O O . PRO A 1 96 ? -4.324 -6.687 -5.446 1.00 79.44 96 PRO A O 1
ATOM 751 N N . TRP A 1 97 ? -3.685 -5.440 -3.707 1.00 84.50 97 TRP A N 1
ATOM 752 C CA . TRP A 1 97 ? -2.275 -5.276 -4.106 1.00 84.50 97 TRP A CA 1
ATOM 753 C C . TRP A 1 97 ? -1.432 -6.553 -4.046 1.00 84.50 97 TRP A C 1
ATOM 755 O O . TRP A 1 97 ? -0.249 -6.519 -4.393 1.00 84.50 97 TRP A O 1
ATOM 765 N N . TYR A 1 98 ? -2.019 -7.672 -3.640 1.00 82.94 98 TYR A N 1
ATOM 766 C CA . TYR A 1 98 ? -1.424 -8.996 -3.779 1.00 82.94 98 TYR A CA 1
ATOM 767 C C . TYR A 1 98 ? -1.820 -9.716 -5.077 1.00 82.94 98 TYR A C 1
ATOM 769 O O . TYR A 1 98 ? -1.323 -10.806 -5.332 1.00 82.94 98 TYR A O 1
ATOM 777 N N . ASP A 1 99 ? -2.675 -9.126 -5.917 1.00 81.31 99 ASP A N 1
ATOM 778 C CA . ASP A 1 99 ? -3.026 -9.664 -7.235 1.00 81.31 99 ASP A CA 1
ATOM 779 C C . ASP A 1 99 ? -2.261 -8.899 -8.335 1.00 81.31 99 ASP A C 1
ATOM 781 O O . ASP A 1 99 ? -2.442 -7.685 -8.477 1.00 81.31 99 ASP A O 1
ATOM 785 N N . PRO A 1 100 ? -1.434 -9.559 -9.169 1.00 83.19 100 PRO A N 1
ATOM 786 C CA . PRO A 1 100 ? -0.788 -8.913 -10.314 1.00 83.19 100 PRO A CA 1
ATOM 787 C C . PRO A 1 100 ? -1.771 -8.195 -11.247 1.00 83.19 100 PRO A C 1
ATOM 789 O O . PRO A 1 100 ? -1.445 -7.140 -11.798 1.00 83.19 100 PRO A O 1
ATOM 792 N N . ARG A 1 101 ? -2.991 -8.728 -11.402 1.00 83.38 101 ARG A N 1
ATOM 793 C CA . ARG A 1 101 ? -4.029 -8.155 -12.271 1.00 83.38 101 ARG A CA 1
ATOM 794 C C . ARG A 1 101 ? -4.487 -6.787 -11.774 1.00 83.38 101 ARG A C 1
ATOM 796 O O . ARG A 1 101 ? -4.723 -5.902 -12.592 1.00 83.38 101 ARG A O 1
ATOM 803 N N . TYR A 1 102 ? -4.536 -6.572 -10.456 1.00 86.31 102 TYR A N 1
ATOM 804 C CA . TYR A 1 102 ? -4.834 -5.255 -9.884 1.00 86.31 102 TYR A CA 1
ATOM 805 C C . TYR A 1 102 ? -3.822 -4.206 -10.363 1.00 86.31 102 TYR A C 1
ATOM 807 O O . TYR A 1 102 ? -4.214 -3.162 -10.884 1.00 86.31 102 TYR A O 1
ATOM 815 N N . TRP A 1 103 ? -2.525 -4.509 -10.277 1.00 88.06 103 TRP A N 1
ATOM 816 C CA . TRP A 1 103 ? -1.465 -3.593 -10.705 1.00 88.06 103 TRP A CA 1
ATOM 817 C C . TRP A 1 103 ? -1.491 -3.330 -12.212 1.00 88.06 103 TRP A C 1
ATOM 819 O O . TRP A 1 103 ? -1.306 -2.190 -12.643 1.00 88.06 103 TRP A O 1
ATOM 829 N N . GLN A 1 104 ? -1.755 -4.364 -13.016 1.00 86.06 104 GLN A N 1
ATOM 830 C CA . GLN A 1 104 ? -1.871 -4.246 -14.471 1.00 86.06 104 GLN A CA 1
ATOM 831 C C . GLN A 1 104 ? -3.042 -3.348 -14.880 1.00 86.06 104 GLN A C 1
ATOM 833 O O . GLN A 1 104 ? -2.854 -2.441 -15.694 1.00 86.06 104 GLN A O 1
ATOM 838 N N . VAL A 1 105 ? -4.227 -3.570 -14.299 1.00 84.75 105 VAL A N 1
ATOM 839 C CA . VAL A 1 105 ? -5.429 -2.772 -14.579 1.00 84.75 105 VAL A CA 1
ATOM 840 C C . VAL A 1 105 ? -5.253 -1.343 -14.080 1.00 84.75 105 VAL A C 1
ATOM 842 O O . VAL A 1 105 ? -5.566 -0.406 -14.814 1.00 84.75 105 VAL A O 1
ATOM 845 N N . ARG A 1 106 ? -4.702 -1.149 -12.875 1.00 87.31 106 ARG A N 1
ATOM 846 C CA . ARG A 1 106 ? -4.438 0.189 -12.334 1.00 87.31 106 ARG A CA 1
ATOM 847 C C . ARG A 1 106 ? -3.493 0.977 -13.231 1.00 87.31 106 ARG A C 1
ATOM 849 O O . ARG A 1 106 ? -3.816 2.099 -13.610 1.00 87.31 106 ARG A O 1
ATOM 856 N N . ALA A 1 107 ? -2.373 0.373 -13.629 1.00 87.12 107 ALA A N 1
ATOM 857 C CA . ALA A 1 107 ? -1.435 1.014 -14.540 1.00 87.12 107 ALA A CA 1
ATOM 858 C C . ALA A 1 107 ? -2.071 1.313 -15.902 1.00 87.12 107 ALA A C 1
ATOM 860 O O . ALA A 1 107 ? -1.919 2.417 -16.400 1.00 87.12 107 ALA A O 1
ATOM 861 N N . ALA A 1 108 ? -2.830 0.377 -16.484 1.00 84.19 108 ALA A N 1
ATOM 862 C CA . ALA A 1 108 ? -3.514 0.603 -17.759 1.00 84.19 108 ALA A CA 1
ATOM 863 C C . ALA A 1 108 ?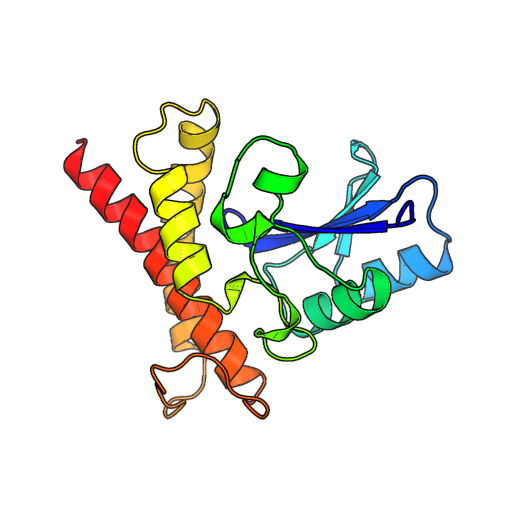 -4.573 1.712 -17.690 1.00 84.19 108 ALA A C 1
ATOM 865 O O . ALA A 1 108 ? -4.756 2.435 -18.661 1.00 84.19 108 ALA A O 1
ATOM 866 N N . THR A 1 109 ? -5.248 1.862 -16.550 1.00 81.56 109 THR A N 1
ATOM 867 C CA . THR A 1 109 ? -6.266 2.904 -16.357 1.00 81.56 109 THR A CA 1
ATOM 868 C C . THR A 1 109 ? -5.637 4.293 -16.242 1.00 81.56 109 THR A C 1
ATOM 870 O O . THR A 1 109 ? -6.237 5.274 -16.677 1.00 81.56 109 THR A O 1
ATOM 873 N N . LEU A 1 110 ? -4.440 4.382 -15.660 1.00 80.50 110 LEU A N 1
ATOM 874 C CA . LEU A 1 110 ? -3.693 5.631 -15.500 1.00 80.50 110 LEU A CA 1
ATOM 875 C C . LEU A 1 110 ? -2.858 5.985 -16.740 1.00 80.50 110 LEU A C 1
ATOM 877 O O . LEU A 1 110 ? -2.686 7.164 -17.041 1.00 80.50 110 LEU A O 1
ATOM 881 N N . ALA A 1 111 ? -2.377 4.981 -17.476 1.00 75.00 111 ALA A N 1
ATOM 882 C CA . ALA A 1 111 ? -1.573 5.159 -18.679 1.00 75.00 111 ALA A CA 1
ATOM 883 C C . ALA A 1 111 ? -2.304 6.021 -19.719 1.00 75.00 111 ALA A C 1
ATOM 885 O O . ALA A 1 111 ? -3.470 5.793 -20.045 1.00 75.00 111 ALA A O 1
ATOM 886 N N . GLY A 1 112 ? -1.610 7.028 -20.250 1.00 63.84 112 GLY A N 1
ATOM 887 C CA . GLY A 1 112 ? -2.135 7.908 -21.297 1.00 63.84 112 GLY A CA 1
ATOM 888 C C . GLY A 1 112 ? -3.230 8.889 -20.857 1.00 63.84 112 GLY A C 1
ATOM 889 O O . GLY A 1 112 ? -3.662 9.703 -21.675 1.00 63.84 112 GLY A O 1
ATOM 890 N N . ARG A 1 113 ? -3.671 8.882 -19.589 1.00 67.50 113 ARG A N 1
ATOM 891 C CA . ARG A 1 113 ? -4.554 9.939 -19.080 1.00 67.50 113 ARG A CA 1
ATOM 892 C C . ARG A 1 113 ? -3.759 11.230 -18.911 1.00 67.50 113 ARG A C 1
ATOM 894 O O . ARG A 1 113 ? -2.782 11.273 -18.169 1.00 67.50 113 ARG A O 1
ATOM 901 N N . GLN A 1 114 ? -4.251 12.326 -19.487 1.00 63.81 114 GLN A N 1
ATOM 902 C CA . GLN A 1 114 ? -3.885 13.676 -19.046 1.00 63.81 114 GLN A CA 1
ATOM 903 C C . GLN A 1 114 ? -4.611 13.996 -17.730 1.00 63.81 114 GLN A C 1
ATOM 905 O O . GLN A 1 114 ? -5.386 14.946 -17.646 1.00 63.81 114 GLN A O 1
ATOM 910 N N . HIS A 1 115 ? -4.429 13.157 -16.706 1.00 63.72 115 HIS A N 1
ATOM 911 C CA . HIS A 1 115 ? -4.971 13.459 -15.390 1.00 63.72 115 HIS A CA 1
ATOM 912 C C . HIS A 1 115 ? -4.156 14.618 -14.799 1.00 63.72 115 HIS A C 1
ATOM 914 O O . HIS A 1 115 ? -2.923 14.552 -14.843 1.00 63.72 115 HIS A O 1
ATOM 920 N N . PRO A 1 116 ? -4.784 15.670 -14.245 1.00 66.50 116 PRO A N 1
ATOM 921 C CA . PRO A 1 116 ? -4.057 16.795 -13.655 1.00 66.50 116 PRO A CA 1
ATOM 922 C C . PRO A 1 116 ? -3.011 16.352 -12.625 1.00 66.50 116 PRO A C 1
ATOM 924 O O . PRO A 1 116 ? -1.916 16.912 -12.566 1.00 66.50 116 PRO A O 1
ATOM 927 N N . GLU A 1 117 ? -3.315 15.290 -11.878 1.00 68.88 117 GLU A N 1
ATOM 928 C CA . GLU A 1 117 ? -2.418 14.734 -10.866 1.00 68.88 117 GLU A CA 1
ATOM 929 C C . GLU A 1 117 ? -1.300 13.861 -11.436 1.00 68.88 117 GLU A C 1
ATOM 931 O O . GLU A 1 117 ? -0.318 13.627 -10.744 1.00 68.88 117 GLU A O 1
ATOM 936 N N . GLU A 1 118 ? -1.368 13.406 -12.691 1.00 75.81 118 GLU A N 1
ATOM 937 C CA . GLU A 1 118 ? -0.322 12.547 -13.270 1.00 75.81 118 GLU A CA 1
ATOM 938 C C . GLU A 1 118 ? 1.036 13.267 -13.310 1.00 75.81 118 GLU A C 1
ATOM 940 O O . GLU A 1 118 ? 2.075 12.655 -13.064 1.00 75.81 118 GLU A O 1
ATOM 945 N N . LYS A 1 119 ? 1.024 14.598 -13.483 1.00 75.81 119 LYS A N 1
ATOM 946 C CA . LYS A 1 119 ? 2.220 15.452 -13.358 1.00 75.81 119 LYS A CA 1
ATOM 947 C C . LYS A 1 119 ? 2.873 15.371 -11.974 1.00 75.81 119 LYS A C 1
ATOM 949 O O . LYS A 1 119 ? 4.074 15.595 -11.856 1.00 75.81 119 LYS A O 1
ATOM 954 N N . VAL A 1 120 ? 2.091 15.074 -10.938 1.00 79.75 120 VAL A N 1
ATOM 955 C CA . VAL A 1 120 ? 2.543 14.933 -9.547 1.00 79.75 120 VAL A CA 1
ATOM 956 C C . VAL A 1 120 ? 2.884 13.474 -9.236 1.00 79.75 120 VAL A C 1
ATOM 958 O O . VAL A 1 120 ? 3.926 13.191 -8.645 1.00 79.75 120 VAL A O 1
ATOM 961 N N . LEU A 1 121 ? 2.045 12.530 -9.667 1.00 80.06 121 LEU A N 1
ATOM 962 C CA . LEU A 1 121 ? 2.184 11.110 -9.350 1.00 80.06 121 LEU A CA 1
ATOM 963 C C . LEU A 1 121 ? 3.339 10.443 -10.105 1.00 80.06 121 LEU A C 1
ATOM 965 O O . LEU A 1 121 ? 4.020 9.589 -9.535 1.00 80.06 121 LEU A O 1
ATOM 969 N N . GLN A 1 122 ? 3.613 10.831 -11.354 1.00 85.75 122 GLN A N 1
ATOM 970 C CA . GLN A 1 122 ? 4.696 10.233 -12.136 1.00 85.75 122 GLN A CA 1
ATOM 971 C C . GLN A 1 122 ? 6.075 10.433 -11.471 1.00 85.75 122 GLN A C 1
ATOM 973 O O . GLN A 1 122 ? 6.747 9.425 -11.230 1.00 85.75 122 GLN A O 1
ATOM 978 N N . PRO A 1 123 ? 6.506 11.655 -11.086 1.00 88.50 123 PRO A N 1
ATOM 979 C CA . PRO A 1 123 ? 7.749 11.843 -10.336 1.00 88.50 123 PRO A CA 1
ATOM 980 C C . PRO A 1 123 ? 7.824 11.005 -9.054 1.00 88.50 123 PRO A C 1
ATOM 982 O O . PRO A 1 123 ? 8.869 10.416 -8.771 1.00 88.50 123 PRO A O 1
ATOM 985 N N . LEU A 1 124 ? 6.715 10.893 -8.311 1.00 88.44 124 LEU A N 1
ATOM 986 C CA . LEU A 1 124 ? 6.646 10.081 -7.093 1.00 88.44 124 LEU A CA 1
ATOM 987 C C . LEU A 1 124 ? 6.888 8.596 -7.395 1.00 88.44 124 LEU A C 1
ATOM 989 O O . LEU A 1 124 ? 7.728 7.972 -6.748 1.00 88.44 124 LEU A O 1
ATOM 993 N N . ARG A 1 125 ? 6.240 8.032 -8.422 1.00 90.81 125 ARG A N 1
ATOM 994 C CA . ARG A 1 125 ? 6.461 6.634 -8.842 1.00 90.81 125 ARG A CA 1
ATOM 995 C C . ARG A 1 125 ? 7.915 6.383 -9.238 1.00 90.81 125 ARG A C 1
ATOM 997 O O . ARG A 1 125 ? 8.488 5.366 -8.847 1.00 90.81 125 ARG A O 1
ATOM 1004 N N . LEU A 1 126 ? 8.529 7.302 -9.986 1.00 92.31 126 LEU A N 1
ATOM 1005 C CA . LEU A 1 126 ? 9.919 7.163 -10.430 1.00 92.31 126 LEU A CA 1
ATOM 1006 C C . LEU A 1 126 ? 10.908 7.233 -9.262 1.00 92.31 126 LEU A C 1
ATOM 1008 O O . LEU A 1 126 ? 11.820 6.407 -9.184 1.00 92.31 126 LEU A O 1
ATOM 1012 N N . ALA A 1 127 ? 10.699 8.160 -8.323 1.00 92.50 127 ALA A N 1
ATOM 1013 C CA . ALA A 1 127 ? 11.530 8.306 -7.127 1.00 92.50 127 ALA A CA 1
ATOM 1014 C C . ALA A 1 127 ? 11.527 7.046 -6.243 1.00 92.50 127 ALA A C 1
ATOM 1016 O O . ALA A 1 127 ? 12.481 6.790 -5.505 1.00 92.50 127 ALA A O 1
ATOM 1017 N N . ARG A 1 128 ? 10.483 6.217 -6.343 1.00 92.75 128 ARG A N 1
ATOM 1018 C CA . ARG A 1 128 ? 10.356 4.981 -5.566 1.00 92.75 128 ARG A CA 1
ATOM 1019 C C . ARG A 1 128 ? 11.122 3.794 -6.128 1.00 92.75 128 ARG A C 1
ATOM 1021 O O . ARG A 1 128 ? 11.488 2.918 -5.352 1.00 92.75 128 ARG A O 1
ATOM 1028 N N . ILE A 1 129 ? 11.430 3.764 -7.423 1.00 95.88 129 ILE A N 1
ATOM 1029 C CA . ILE A 1 129 ? 12.182 2.664 -8.054 1.00 95.88 129 ILE A CA 1
ATOM 1030 C C . ILE A 1 129 ? 13.475 2.309 -7.288 1.00 95.88 129 ILE A C 1
ATOM 1032 O O . ILE A 1 129 ? 13.651 1.133 -6.952 1.00 95.88 129 ILE A O 1
ATOM 1036 N N . PRO A 1 130 ? 14.387 3.255 -6.973 1.00 96.44 130 PRO A N 1
ATOM 1037 C CA . PRO A 1 130 ? 15.599 2.926 -6.220 1.00 96.44 130 PRO A CA 1
ATOM 1038 C C . PRO A 1 130 ? 15.306 2.447 -4.789 1.00 96.44 130 PRO A C 1
ATOM 1040 O O . PRO A 1 130 ? 15.992 1.550 -4.298 1.00 96.44 130 PRO A O 1
ATOM 1043 N N . LEU A 1 131 ? 14.274 2.993 -4.135 1.00 93.56 131 LEU A N 1
ATOM 1044 C CA . LEU A 1 131 ? 13.871 2.589 -2.784 1.00 93.56 131 LEU A CA 1
ATOM 1045 C C . LEU A 1 131 ? 13.353 1.148 -2.766 1.00 93.56 131 LEU A C 1
ATOM 1047 O O . LEU A 1 131 ? 13.804 0.347 -1.950 1.00 93.56 131 LEU A O 1
ATOM 1051 N N . LEU A 1 132 ? 12.482 0.800 -3.714 1.00 94.50 132 LEU A N 1
ATOM 1052 C CA . LEU A 1 132 ? 11.935 -0.546 -3.874 1.00 94.50 132 LEU A CA 1
ATOM 1053 C C . LEU A 1 132 ? 13.045 -1.562 -4.153 1.00 94.50 132 LEU A C 1
ATOM 1055 O O . LEU A 1 132 ? 13.095 -2.610 -3.515 1.00 94.50 132 LEU A O 1
ATOM 1059 N N . ARG A 1 133 ? 13.992 -1.235 -5.045 1.00 96.50 133 ARG A N 1
ATOM 1060 C CA . ARG A 1 133 ? 15.163 -2.089 -5.310 1.00 96.50 133 ARG A CA 1
ATOM 1061 C C . ARG A 1 133 ? 15.988 -2.332 -4.048 1.00 96.50 133 ARG A C 1
ATOM 1063 O O . ARG A 1 133 ? 16.369 -3.469 -3.787 1.00 96.50 133 ARG A O 1
ATOM 1070 N N . ARG A 1 134 ? 16.229 -1.287 -3.249 1.00 95.62 134 ARG A N 1
ATOM 1071 C CA . ARG A 1 134 ? 16.951 -1.404 -1.975 1.00 95.62 134 ARG A CA 1
ATOM 1072 C C . ARG A 1 134 ? 16.196 -2.274 -0.967 1.00 95.62 134 ARG A C 1
ATOM 1074 O O . ARG A 1 134 ? 16.817 -3.109 -0.321 1.00 95.62 134 ARG A O 1
ATOM 1081 N N . GLN A 1 135 ? 14.881 -2.099 -0.842 1.00 93.00 135 GLN A N 1
ATOM 1082 C CA . GLN A 1 135 ? 14.046 -2.908 0.051 1.00 93.00 135 GLN A CA 1
ATOM 1083 C C . GLN A 1 135 ? 14.044 -4.381 -0.367 1.00 93.00 135 GLN A C 1
ATOM 1085 O O . GLN A 1 135 ? 14.269 -5.248 0.473 1.00 93.00 135 GLN A O 1
ATOM 1090 N N . ILE A 1 136 ? 13.884 -4.667 -1.661 1.00 93.88 136 ILE A N 1
ATOM 1091 C CA . ILE A 1 136 ? 13.960 -6.029 -2.205 1.00 93.88 136 ILE A CA 1
ATOM 1092 C C . ILE A 1 136 ? 15.323 -6.657 -1.900 1.00 93.88 136 ILE A C 1
ATOM 1094 O O . ILE A 1 136 ? 15.376 -7.767 -1.386 1.00 93.88 136 ILE A O 1
ATOM 1098 N N . ALA A 1 137 ? 16.417 -5.932 -2.150 1.00 93.31 137 ALA A N 1
ATOM 1099 C CA . ALA A 1 137 ? 17.772 -6.418 -1.889 1.00 93.31 137 ALA A CA 1
ATOM 1100 C C . ALA A 1 137 ? 18.081 -6.629 -0.394 1.00 93.31 137 ALA A C 1
ATOM 1102 O O . ALA A 1 137 ? 19.014 -7.352 -0.064 1.00 93.31 137 ALA A O 1
ATOM 1103 N N . SER A 1 138 ? 17.323 -5.996 0.508 1.00 93.12 138 SER A N 1
ATOM 1104 C CA . SER A 1 138 ? 17.479 -6.172 1.958 1.00 93.12 138 SER A CA 1
ATOM 1105 C C . SER A 1 138 ? 16.785 -7.422 2.512 1.00 93.12 138 SER A C 1
ATOM 1107 O O . SER A 1 138 ? 17.017 -7.785 3.664 1.00 93.12 138 SER A O 1
ATOM 1109 N N . LEU A 1 139 ? 15.926 -8.071 1.719 1.00 89.81 139 LEU A N 1
ATOM 1110 C CA . LEU A 1 139 ? 15.233 -9.292 2.121 1.00 89.81 139 LEU A CA 1
ATOM 1111 C C . LEU A 1 139 ? 16.130 -10.530 1.925 1.00 89.81 139 LEU A C 1
ATOM 1113 O O . LEU A 1 139 ? 16.997 -10.520 1.050 1.00 89.81 139 LEU A O 1
ATOM 1117 N N . PRO A 1 140 ? 15.933 -11.605 2.716 1.00 87.00 140 PRO A N 1
ATOM 1118 C CA . PRO A 1 140 ? 16.714 -12.832 2.575 1.00 87.00 140 PRO A CA 1
ATOM 1119 C C . PRO A 1 140 ? 16.653 -13.420 1.159 1.00 87.00 140 PRO A C 1
ATOM 1121 O O . PRO A 1 140 ? 15.599 -13.431 0.520 1.00 87.00 140 PRO A O 1
ATOM 1124 N N . ALA A 1 141 ? 17.781 -13.954 0.688 1.00 79.38 141 ALA A N 1
ATOM 1125 C CA . ALA A 1 141 ? 17.829 -14.738 -0.543 1.00 79.38 141 ALA A CA 1
ATOM 1126 C C . ALA A 1 141 ? 17.062 -16.068 -0.386 1.00 79.38 141 ALA A C 1
ATOM 1128 O O . ALA A 1 141 ? 16.878 -16.556 0.728 1.00 79.38 141 ALA A O 1
ATOM 1129 N N . GLY A 1 142 ? 16.629 -16.667 -1.500 1.00 76.31 142 GLY A N 1
ATOM 1130 C CA . GLY A 1 142 ? 15.929 -17.961 -1.493 1.00 76.31 142 GLY A CA 1
ATOM 1131 C C . GLY A 1 142 ? 14.430 -17.893 -1.176 1.00 76.31 142 GLY A C 1
ATOM 1132 O O . GLY A 1 142 ? 13.801 -18.925 -0.974 1.00 76.31 142 GLY A O 1
ATOM 1133 N N . LEU A 1 143 ? 13.835 -16.697 -1.145 1.00 78.38 143 LEU A N 1
ATOM 1134 C CA . LEU A 1 143 ? 12.379 -16.544 -1.164 1.00 78.38 143 LEU A CA 1
ATOM 1135 C C . LEU A 1 143 ? 11.868 -16.909 -2.575 1.00 78.38 143 LEU A C 1
ATOM 1137 O O . LEU A 1 143 ? 12.071 -16.143 -3.513 1.00 78.38 143 LEU A O 1
ATOM 1141 N N . GLU A 1 144 ? 11.266 -18.095 -2.725 1.00 66.00 144 GLU A N 1
ATOM 1142 C CA . GLU A 1 144 ? 10.854 -18.666 -4.020 1.00 66.00 144 GLU A CA 1
ATOM 1143 C C . GLU A 1 144 ? 9.776 -17.851 -4.760 1.00 66.00 144 GLU A C 1
ATOM 1145 O O . GLU A 1 144 ? 8.796 -17.382 -4.163 1.00 66.00 144 GLU A O 1
ATOM 1150 N N . ASP A 1 145 ? 9.937 -17.773 -6.084 1.00 54.28 145 ASP A N 1
ATOM 1151 C CA . ASP A 1 145 ? 8.992 -17.215 -7.054 1.00 54.28 145 ASP A CA 1
ATOM 1152 C C . ASP A 1 145 ? 7.983 -18.295 -7.477 1.00 54.28 145 ASP A C 1
ATOM 1154 O O . ASP A 1 145 ? 8.167 -18.975 -8.480 1.00 54.28 145 ASP A O 1
ATOM 1158 N N . GLU A 1 146 ? 6.910 -18.484 -6.708 1.00 55.22 146 GLU A N 1
ATOM 1159 C CA . GLU A 1 146 ? 5.757 -19.233 -7.221 1.00 55.22 146 GLU A CA 1
ATOM 1160 C C . GLU A 1 146 ? 4.858 -18.249 -7.982 1.00 55.22 146 GLU A C 1
ATOM 1162 O O . GLU A 1 146 ? 4.355 -17.274 -7.418 1.00 55.22 146 GLU A O 1
ATOM 1167 N N . GLU A 1 147 ? 4.691 -18.484 -9.286 1.00 51.22 147 GLU A N 1
ATOM 1168 C CA . GLU A 1 147 ? 4.004 -17.588 -10.231 1.00 51.22 147 GLU A CA 1
ATOM 1169 C C . GLU A 1 147 ? 2.500 -17.404 -9.949 1.00 51.22 147 GLU A C 1
ATOM 1171 O O . GLU A 1 147 ? 1.876 -16.479 -10.468 1.00 51.22 147 GLU A O 1
ATOM 1176 N N . THR A 1 148 ? 1.898 -18.243 -9.106 1.00 55.94 148 THR A N 1
ATOM 1177 C CA . THR A 1 148 ? 0.438 -18.361 -8.954 1.00 55.94 148 THR A CA 1
ATOM 1178 C C . THR A 1 148 ? -0.198 -17.426 -7.915 1.00 55.94 148 THR A C 1
ATOM 1180 O O . THR A 1 148 ? -1.372 -17.584 -7.587 1.00 55.94 148 THR A O 1
ATOM 1183 N N . GLY A 1 149 ? 0.534 -16.420 -7.423 1.00 57.12 149 GLY A N 1
ATOM 1184 C CA . GLY A 1 149 ? 0.064 -15.518 -6.361 1.00 57.12 149 GLY A CA 1
ATOM 1185 C C . GLY A 1 149 ? 0.262 -16.112 -4.965 1.00 57.12 149 GLY A C 1
ATOM 1186 O O . GLY A 1 149 ? 0.689 -17.258 -4.861 1.00 57.12 149 GLY A O 1
ATOM 1187 N N . PRO A 1 150 ? 0.015 -15.357 -3.880 1.00 60.56 150 PRO A N 1
ATOM 1188 C CA . PRO A 1 150 ? 0.317 -15.823 -2.528 1.00 60.56 150 PRO A CA 1
ATOM 1189 C C . PRO A 1 150 ? -0.686 -16.898 -2.061 1.00 60.56 150 PRO A C 1
ATOM 1191 O O . PRO A 1 150 ? -1.822 -16.548 -1.747 1.00 60.56 150 PRO A O 1
ATOM 1194 N N . PRO A 1 151 ? -0.333 -18.196 -1.955 1.00 58.47 151 PRO A N 1
ATOM 1195 C CA . PRO A 1 151 ? -1.157 -19.177 -1.261 1.00 58.47 151 PRO A CA 1
ATOM 1196 C C . PRO A 1 151 ? -1.296 -18.853 0.232 1.00 58.47 151 PRO A C 1
ATOM 1198 O O . PRO A 1 151 ? -0.485 -18.147 0.842 1.00 58.47 151 PRO A O 1
ATOM 1201 N N . ARG A 1 152 ? -2.316 -19.455 0.859 1.00 61.38 152 ARG A N 1
ATOM 1202 C CA . ARG A 1 152 ? -2.420 -19.517 2.325 1.00 61.38 152 ARG A CA 1
ATOM 1203 C C . ARG A 1 152 ? -1.144 -20.168 2.878 1.00 61.38 152 ARG A C 1
ATOM 1205 O O . ARG A 1 152 ? -0.838 -21.295 2.507 1.00 61.38 152 ARG A O 1
ATOM 1212 N N . GLY A 1 153 ? -0.427 -19.478 3.767 1.00 67.81 153 GLY A N 1
ATOM 1213 C CA . GLY A 1 153 ? 0.752 -20.025 4.459 1.00 67.81 153 GLY A CA 1
ATOM 1214 C C . GLY A 1 153 ? 2.106 -19.424 4.067 1.00 67.81 153 GLY A C 1
ATOM 1215 O O . GLY A 1 153 ? 3.124 -19.836 4.618 1.00 67.81 153 GLY A O 1
ATOM 1216 N N . TRP A 1 154 ? 2.154 -18.437 3.167 1.00 79.12 154 TRP A N 1
ATOM 1217 C CA . TRP A 1 154 ? 3.387 -17.678 2.943 1.00 79.12 154 TRP A CA 1
ATOM 1218 C C . TRP A 1 154 ? 3.859 -16.938 4.199 1.00 79.12 154 TRP A C 1
ATOM 1220 O O . TRP A 1 154 ? 3.064 -16.393 4.963 1.00 79.12 154 TRP A O 1
ATOM 1230 N N . SER A 1 155 ? 5.181 -16.875 4.379 1.00 82.69 155 SER A N 1
ATOM 1231 C CA . SER A 1 155 ? 5.785 -16.071 5.440 1.00 82.69 155 SER A CA 1
ATOM 1232 C C . SER A 1 155 ? 5.596 -14.574 5.172 1.00 82.69 155 SER A C 1
ATOM 1234 O O . SER A 1 155 ? 5.515 -14.131 4.022 1.00 82.69 155 SER A O 1
ATOM 1236 N N . ASN A 1 156 ? 5.615 -13.762 6.233 1.00 83.88 156 ASN A N 1
ATOM 1237 C CA . ASN A 1 156 ? 5.523 -12.301 6.116 1.00 83.88 156 ASN A CA 1
ATOM 1238 C C . ASN A 1 156 ? 6.617 -11.714 5.210 1.00 83.88 156 ASN A C 1
ATOM 1240 O O . ASN A 1 156 ? 6.371 -10.754 4.479 1.00 83.88 156 ASN A O 1
ATOM 1244 N N . GLN A 1 157 ? 7.819 -12.298 5.226 1.00 86.06 157 GLN A N 1
ATOM 1245 C CA . GLN A 1 157 ? 8.924 -11.887 4.357 1.00 86.06 157 GLN A CA 1
ATOM 1246 C C . GLN A 1 157 ? 8.623 -12.181 2.885 1.00 86.06 157 GLN A C 1
ATOM 1248 O O . GLN A 1 157 ? 8.872 -11.329 2.035 1.00 86.06 157 GLN A O 1
ATOM 1253 N N . ARG A 1 158 ? 8.028 -13.343 2.587 1.00 85.06 158 ARG A N 1
ATOM 1254 C CA . ARG A 1 158 ? 7.642 -13.720 1.222 1.00 85.06 158 ARG A CA 1
ATOM 1255 C C . ARG A 1 158 ? 6.513 -12.836 0.691 1.00 85.06 158 ARG A C 1
ATOM 1257 O O . ARG A 1 158 ? 6.620 -12.319 -0.417 1.00 85.06 158 ARG A O 1
ATOM 1264 N N . LEU A 1 159 ? 5.496 -12.566 1.513 1.00 82.81 159 LEU A N 1
ATOM 1265 C CA . LEU A 1 159 ? 4.423 -11.616 1.187 1.00 82.81 159 LEU A CA 1
ATOM 1266 C C . LEU A 1 159 ? 4.971 -10.210 0.917 1.00 82.81 159 LEU A C 1
ATOM 1268 O O . LEU A 1 159 ? 4.584 -9.568 -0.059 1.00 82.81 159 LEU A O 1
ATOM 1272 N N . THR A 1 160 ? 5.906 -9.751 1.752 1.00 86.88 160 THR A N 1
ATOM 1273 C CA . THR A 1 160 ? 6.555 -8.446 1.579 1.00 86.88 160 THR A CA 1
ATOM 1274 C C . THR A 1 160 ? 7.344 -8.395 0.271 1.00 86.88 160 THR A C 1
ATOM 1276 O O . THR A 1 160 ? 7.158 -7.461 -0.506 1.00 86.88 160 THR A O 1
ATOM 1279 N N . LEU A 1 161 ? 8.174 -9.408 -0.017 1.00 88.56 161 LEU A N 1
ATOM 1280 C CA . LEU A 1 161 ? 8.941 -9.480 -1.263 1.00 88.56 161 LEU A CA 1
ATOM 1281 C C . LEU A 1 161 ? 8.028 -9.422 -2.488 1.00 88.56 161 LEU A C 1
ATOM 1283 O O . LEU A 1 161 ? 8.265 -8.633 -3.401 1.00 88.56 161 LEU A O 1
ATOM 1287 N N . TYR A 1 162 ? 6.988 -10.252 -2.502 1.00 86.75 162 TYR A N 1
ATOM 1288 C CA . TYR A 1 162 ? 6.078 -10.364 -3.633 1.00 86.75 162 TYR A CA 1
ATOM 1289 C C . TYR A 1 162 ? 5.381 -9.036 -3.933 1.00 86.75 162 TYR A C 1
ATOM 1291 O O . TYR A 1 162 ? 5.421 -8.543 -5.060 1.00 86.75 162 TYR A O 1
ATOM 1299 N N . ARG A 1 163 ? 4.839 -8.388 -2.900 1.00 88.25 163 ARG A N 1
ATOM 1300 C CA . ARG A 1 163 ? 4.208 -7.073 -3.020 1.00 88.25 163 ARG A CA 1
ATOM 1301 C C . ARG A 1 163 ? 5.191 -5.999 -3.504 1.00 88.25 163 ARG A C 1
ATOM 1303 O O . ARG A 1 163 ? 4.847 -5.219 -4.391 1.00 88.25 163 ARG A O 1
ATOM 1310 N N . LEU A 1 164 ? 6.423 -5.979 -2.983 1.00 91.06 164 LEU A N 1
ATOM 1311 C CA . LEU A 1 164 ? 7.465 -5.053 -3.448 1.00 91.06 164 LEU A CA 1
ATOM 1312 C C . LEU A 1 164 ? 7.824 -5.281 -4.924 1.00 91.06 164 LEU A C 1
ATOM 1314 O O . LEU A 1 164 ? 7.999 -4.308 -5.657 1.00 91.06 164 LEU A O 1
ATOM 1318 N N . LYS A 1 165 ? 7.902 -6.540 -5.380 1.00 91.56 165 LYS A N 1
ATOM 1319 C CA . LYS A 1 165 ? 8.134 -6.875 -6.795 1.00 91.56 165 LYS A CA 1
ATOM 1320 C C . LYS A 1 165 ? 6.995 -6.365 -7.682 1.00 91.56 165 LYS A C 1
ATOM 1322 O O . LYS A 1 165 ? 7.269 -5.726 -8.696 1.00 91.56 165 LYS A O 1
ATOM 1327 N N . LEU A 1 166 ? 5.737 -6.575 -7.287 1.00 91.06 166 LEU A N 1
ATOM 1328 C CA . LEU A 1 166 ? 4.581 -6.064 -8.034 1.00 91.06 166 LEU A CA 1
ATOM 1329 C C . LEU A 1 166 ? 4.591 -4.535 -8.136 1.00 91.06 166 LEU A C 1
ATOM 1331 O O . LEU A 1 166 ? 4.395 -3.977 -9.217 1.00 91.06 166 LEU A O 1
ATOM 1335 N N . GLN A 1 167 ? 4.897 -3.857 -7.033 1.00 92.81 167 GLN A N 1
ATOM 1336 C CA . GLN A 1 167 ? 4.987 -2.404 -7.005 1.00 92.81 167 GLN A CA 1
ATOM 1337 C C . GLN A 1 167 ? 6.167 -1.864 -7.822 1.00 92.81 167 GLN A C 1
ATOM 1339 O O . GLN A 1 167 ? 6.041 -0.839 -8.491 1.00 92.81 167 GLN A O 1
ATOM 1344 N N . LEU A 1 168 ? 7.304 -2.564 -7.823 1.00 94.75 168 LEU A N 1
ATOM 1345 C CA . LEU A 1 168 ? 8.436 -2.223 -8.680 1.00 94.75 168 LEU A CA 1
ATOM 1346 C C . LEU A 1 168 ? 8.059 -2.351 -10.159 1.00 94.75 168 LEU A C 1
ATOM 1348 O O . LEU A 1 168 ? 8.328 -1.427 -10.925 1.00 94.75 168 LEU A O 1
ATOM 1352 N N . SER A 1 169 ? 7.404 -3.445 -10.555 1.00 94.00 169 SER A N 1
ATOM 1353 C CA . SER A 1 169 ? 6.914 -3.623 -11.928 1.00 94.00 169 SER A CA 1
ATOM 1354 C C . SER A 1 169 ? 5.928 -2.523 -12.329 1.00 94.00 169 SER A C 1
ATOM 1356 O O . SER A 1 169 ? 6.022 -1.992 -13.435 1.00 94.00 169 SER A O 1
ATOM 1358 N N . TYR A 1 170 ? 5.039 -2.118 -11.417 1.00 93.25 170 TYR A N 1
ATOM 1359 C CA . TYR A 1 170 ? 4.145 -0.977 -11.614 1.00 93.25 170 TYR A CA 1
ATOM 1360 C C . TYR A 1 170 ? 4.921 0.320 -11.893 1.00 93.25 170 TYR A C 1
ATOM 1362 O O . TYR A 1 170 ? 4.693 0.953 -12.920 1.00 93.25 170 TYR A O 1
ATOM 1370 N N . CYS A 1 171 ? 5.890 0.692 -11.051 1.00 93.69 171 CYS A N 1
ATOM 1371 C CA . CYS A 1 171 ? 6.689 1.908 -11.253 1.00 93.69 171 CYS A CA 1
ATOM 1372 C C . CYS A 1 171 ? 7.553 1.861 -12.529 1.00 93.69 171 CYS A C 1
ATOM 1374 O O . CYS A 1 171 ? 7.696 2.875 -13.214 1.00 93.69 171 CYS A O 1
ATOM 1376 N N . LEU A 1 172 ? 8.125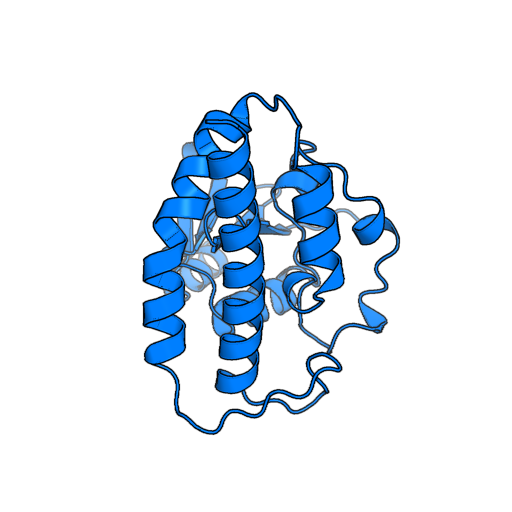 0.699 -12.866 1.00 94.69 172 LEU A N 1
ATOM 1377 C CA . LEU A 1 172 ? 8.954 0.521 -14.065 1.00 94.69 172 LEU A CA 1
ATOM 1378 C C . LEU A 1 172 ? 8.162 0.724 -15.359 1.00 94.69 172 LEU A C 1
ATOM 1380 O O . LEU A 1 172 ? 8.706 1.269 -16.318 1.00 94.69 172 LEU A O 1
ATOM 1384 N N . ARG A 1 173 ? 6.878 0.356 -15.377 1.00 92.06 173 ARG A N 1
ATOM 1385 C CA . ARG A 1 173 ? 6.006 0.627 -16.521 1.00 92.06 173 ARG A CA 1
ATOM 1386 C C . ARG A 1 173 ? 5.897 2.128 -16.812 1.00 92.06 173 ARG A C 1
ATOM 1388 O O . ARG A 1 173 ? 6.138 2.535 -17.942 1.00 92.06 173 ARG A O 1
ATOM 1395 N N . PHE A 1 174 ? 5.645 2.961 -15.799 1.00 90.06 174 PHE A N 1
ATOM 1396 C CA . PHE A 1 174 ? 5.593 4.420 -15.990 1.00 90.06 174 PHE A CA 1
ATOM 1397 C C . PHE A 1 174 ? 6.949 5.017 -16.376 1.00 90.06 174 PHE A C 1
ATOM 1399 O O . PHE A 1 174 ? 6.998 6.000 -17.108 1.00 90.06 174 PHE A O 1
ATOM 1406 N N . GLN A 1 175 ? 8.062 4.422 -15.930 1.00 92.62 175 GLN A N 1
ATOM 1407 C CA . GLN A 1 175 ? 9.391 4.815 -16.408 1.00 92.62 175 GLN A CA 1
ATOM 1408 C C . GLN A 1 175 ? 9.558 4.548 -17.906 1.00 92.62 175 GLN A C 1
ATOM 1410 O O . GLN A 1 175 ? 10.141 5.372 -18.610 1.00 92.62 175 GLN A O 1
ATOM 1415 N N . GLN A 1 176 ? 9.079 3.404 -18.393 1.00 91.06 176 GLN A N 1
ATOM 1416 C CA . GLN A 1 176 ? 9.123 3.075 -19.813 1.00 91.06 176 GLN A CA 1
A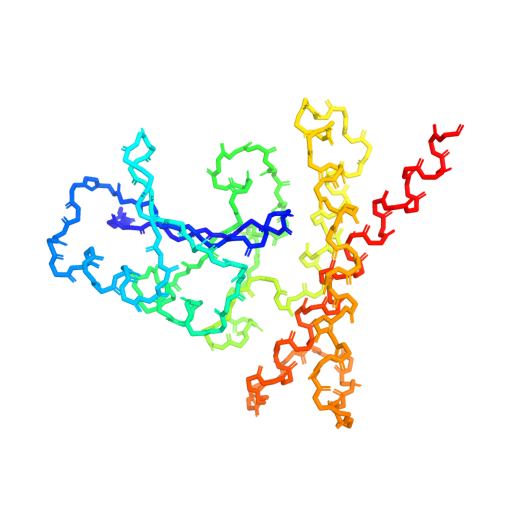TOM 1417 C C . GLN A 1 176 ? 8.248 4.030 -20.632 1.00 91.06 176 GLN A C 1
ATOM 1419 O O . GLN A 1 176 ? 8.723 4.563 -21.630 1.00 91.06 176 GLN A O 1
ATOM 1424 N N . GLU A 1 177 ? 7.021 4.297 -20.182 1.00 86.31 177 GLU A N 1
ATOM 1425 C CA . GLU A 1 177 ? 6.099 5.234 -20.841 1.00 86.31 177 GLU A CA 1
ATOM 1426 C C . GLU A 1 177 ? 6.682 6.659 -20.891 1.00 86.31 177 GLU A C 1
ATOM 1428 O O . GLU A 1 177 ? 6.692 7.286 -21.948 1.00 86.31 177 GLU A O 1
ATOM 1433 N N . ALA A 1 178 ? 7.272 7.145 -19.791 1.00 85.50 178 ALA A N 1
ATOM 1434 C CA . ALA A 1 178 ? 7.925 8.457 -19.745 1.00 85.50 178 ALA A CA 1
ATOM 1435 C C . ALA A 1 178 ? 9.089 8.580 -20.741 1.00 85.50 178 ALA A C 1
ATOM 1437 O O . ALA A 1 178 ? 9.285 9.636 -21.333 1.00 85.50 178 ALA A O 1
ATOM 1438 N N . ARG A 1 179 ? 9.855 7.499 -20.945 1.00 88.19 179 ARG A N 1
ATOM 1439 C CA . ARG A 1 179 ? 10.944 7.460 -21.935 1.00 88.19 179 ARG A CA 1
ATOM 1440 C C . ARG A 1 179 ? 10.443 7.431 -23.375 1.00 88.19 179 ARG A C 1
ATOM 1442 O O . ARG A 1 179 ? 11.172 7.862 -24.252 1.00 88.19 179 ARG A O 1
ATOM 1449 N N . GLN A 1 180 ? 9.258 6.877 -23.622 1.00 85.81 180 GLN A N 1
ATOM 1450 C CA . GLN A 1 180 ? 8.660 6.811 -24.960 1.00 85.81 180 GLN A CA 1
ATOM 1451 C C . GLN A 1 180 ? 7.987 8.128 -25.369 1.00 85.81 180 GLN A C 1
ATOM 1453 O O . GLN A 1 180 ? 7.807 8.367 -26.558 1.00 85.81 180 GLN A O 1
ATOM 1458 N N . ALA A 1 181 ? 7.598 8.954 -24.396 1.00 78.75 181 ALA A N 1
ATOM 1459 C CA . ALA A 1 181 ? 6.968 10.254 -24.620 1.00 78.75 181 ALA A CA 1
ATOM 1460 C C . ALA A 1 181 ? 7.963 11.429 -24.736 1.00 78.75 181 ALA A C 1
ATOM 1462 O O . ALA A 1 181 ? 7.531 12.540 -25.047 1.00 78.75 181 ALA A O 1
ATOM 1463 N N . ALA A 1 182 ? 9.248 11.198 -24.444 1.00 73.31 182 ALA A N 1
ATOM 1464 C CA . ALA A 1 182 ? 10.340 12.175 -24.511 1.00 73.31 182 ALA A CA 1
ATOM 1465 C C . ALA A 1 182 ? 11.076 12.099 -25.854 1.00 73.31 182 ALA A C 1
ATOM 1467 O O . ALA A 1 182 ? 11.480 13.175 -26.348 1.00 73.31 182 ALA A O 1
#